Protein AF-A0A2G4HQU6-F1 (afdb_monomer)

Foldseek 3Di:
DDDDDDDDDDDDPDDDPPPPDDPDDDDDPPPDPPPPPPVVPDPDDLVRVLVVLVVVLVVLVVCLVVCHPVVCSVVSVVVSVVSVVVSVVSVCVVVVD

Radius of gyration: 27.59 Å; Cα contacts (8 Å, |Δi|>4): 24; chains: 1; bounding box: 45×48×78 Å

pLDDT: mean 72.22, std 18.27, range [42.09, 94.75]

Solvent-accessible surface area (backbone atoms only — not comparable to full-atom values): 6523 Å² total; per-residue (Å²): 139,83,89,80,87,81,87,77,81,82,85,74,87,81,77,76,92,75,78,78,82,78,90,82,76,82,79,76,86,74,83,65,86,74,71,79,75,68,77,86,80,66,89,66,52,71,69,55,48,49,53,50,54,52,51,52,44,52,50,51,51,53,41,47,72,70,56,49,60,69,95,42,41,67,61,51,52,50,49,44,53,50,51,51,54,51,50,54,54,50,51,52,52,63,76,73,106

Structure (mmCIF, N/CA/C/O backbone):
data_AF-A0A2G4HQU6-F1
#
_entry.id   AF-A0A2G4HQU6-F1
#
loop_
_atom_site.group_PDB
_atom_site.id
_atom_site.type_symbol
_atom_site.label_atom_id
_atom_site.label_alt_id
_atom_site.label_comp_id
_atom_site.label_asym_id
_atom_site.label_entity_id
_atom_site.label_seq_id
_atom_site.pdbx_PDB_ins_code
_atom_site.Cartn_x
_atom_site.Cartn_y
_atom_site.Cartn_z
_atom_site.occupancy
_atom_site.B_iso_or_equiv
_atom_site.auth_seq_id
_atom_site.auth_comp_id
_atom_site.auth_asym_id
_atom_site.auth_atom_id
_atom_site.pdbx_PDB_model_num
ATOM 1 N N . MET A 1 1 ? 17.307 38.499 -54.580 1.00 45.56 1 MET A N 1
ATOM 2 C CA . MET A 1 1 ? 16.873 37.111 -54.836 1.00 45.56 1 MET A CA 1
ATOM 3 C C . MET A 1 1 ? 15.594 36.888 -54.042 1.00 45.56 1 MET A C 1
ATOM 5 O O . MET A 1 1 ? 15.654 36.962 -52.824 1.00 45.56 1 MET A O 1
ATOM 9 N N . ALA A 1 2 ? 14.445 36.753 -54.704 1.00 52.47 2 ALA A N 1
ATOM 10 C CA . ALA A 1 2 ? 13.167 36.433 -54.060 1.00 52.47 2 ALA A CA 1
ATOM 11 C C . ALA A 1 2 ? 12.919 34.915 -54.159 1.00 52.47 2 ALA A C 1
ATOM 13 O O . ALA A 1 2 ? 13.296 34.342 -55.183 1.00 52.47 2 ALA A O 1
ATOM 14 N N . PRO A 1 3 ? 12.315 34.251 -53.157 1.00 63.53 3 PRO A N 1
ATOM 15 C CA . PRO A 1 3 ? 11.904 32.860 -53.300 1.00 63.53 3 PRO A CA 1
ATOM 16 C C . PRO A 1 3 ? 10.540 32.774 -54.002 1.00 63.53 3 PRO A C 1
ATOM 18 O O . PRO A 1 3 ? 9.541 33.301 -53.514 1.00 63.53 3 PRO A O 1
ATOM 21 N N . SER A 1 4 ? 10.513 32.112 -55.159 1.00 58.56 4 SER A N 1
ATOM 22 C CA . SER A 1 4 ? 9.291 31.742 -55.874 1.00 58.56 4 SER A CA 1
ATOM 23 C C . SER A 1 4 ? 8.709 30.436 -55.329 1.00 58.56 4 SER A C 1
ATOM 25 O O . SER A 1 4 ? 9.421 29.466 -55.085 1.00 58.56 4 SER A O 1
ATOM 27 N N . SER A 1 5 ? 7.391 30.471 -55.163 1.00 56.62 5 SER A N 1
ATOM 28 C CA . SER A 1 5 ? 6.442 29.434 -54.769 1.00 56.62 5 SER A CA 1
ATOM 29 C C . SER A 1 5 ? 6.6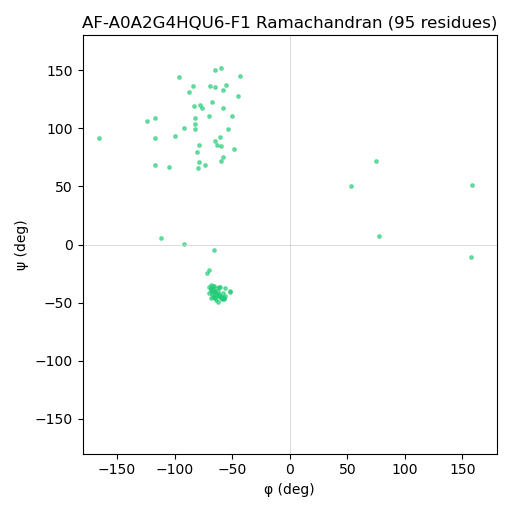20 28.059 -55.417 1.00 56.62 5 SER A C 1
ATOM 31 O O . SER A 1 5 ? 6.820 27.973 -56.623 1.00 56.62 5 SER A O 1
ATOM 33 N N . ALA A 1 6 ? 6.336 27.007 -54.644 1.00 57.81 6 ALA A N 1
ATOM 34 C CA . ALA A 1 6 ? 5.516 25.871 -55.082 1.00 57.81 6 ALA A CA 1
ATOM 35 C C . ALA A 1 6 ? 5.111 25.038 -53.851 1.00 57.81 6 ALA A C 1
ATOM 37 O O . ALA A 1 6 ? 5.842 24.157 -53.411 1.00 57.81 6 ALA A O 1
ATOM 38 N N . ASN A 1 7 ? 3.955 25.351 -53.261 1.00 55.03 7 ASN A N 1
ATOM 39 C CA . ASN A 1 7 ? 3.303 24.472 -52.292 1.00 55.03 7 ASN A CA 1
ATOM 40 C C . ASN A 1 7 ? 2.523 23.432 -53.110 1.00 55.03 7 ASN A C 1
ATOM 42 O O . ASN A 1 7 ? 1.577 23.788 -53.815 1.00 55.03 7 ASN A O 1
ATOM 46 N N . GLY A 1 8 ? 3.006 22.190 -53.112 1.00 52.75 8 GLY A N 1
ATOM 47 C CA . GLY A 1 8 ? 2.376 21.067 -53.799 1.00 52.75 8 GLY A CA 1
ATOM 48 C C . GLY A 1 8 ? 1.069 20.670 -53.117 1.00 52.75 8 GLY A C 1
ATOM 49 O O . GLY A 1 8 ? 0.986 20.609 -51.894 1.00 52.75 8 GLY A O 1
ATOM 50 N N . VAL A 1 9 ? 0.052 20.427 -53.938 1.00 61.97 9 VAL A N 1
ATOM 51 C CA . VAL A 1 9 ? -1.262 19.898 -53.562 1.00 61.97 9 VAL A CA 1
ATOM 52 C C . VAL A 1 9 ? -1.120 18.562 -52.807 1.00 61.97 9 VAL A C 1
ATOM 54 O O . VAL A 1 9 ? -0.313 17.731 -53.227 1.00 61.97 9 VAL A O 1
ATOM 57 N N . PRO A 1 10 ? -1.864 18.310 -51.715 1.00 59.81 10 PRO A N 1
ATOM 58 C CA . PRO A 1 10 ? -1.960 16.965 -51.167 1.00 59.81 10 PRO A CA 1
ATOM 59 C C . PRO A 1 10 ? -2.935 16.143 -52.014 1.00 59.81 10 PRO A C 1
ATOM 61 O O . PRO A 1 10 ? -4.110 16.494 -52.140 1.00 59.81 10 PRO A O 1
ATOM 64 N N . ASP A 1 11 ? -2.431 15.051 -52.580 1.00 47.94 11 ASP A N 1
ATOM 65 C CA . ASP A 1 11 ? -3.261 13.971 -53.092 1.00 47.94 11 ASP A CA 1
ATOM 66 C C . ASP A 1 11 ? -3.951 13.286 -51.900 1.00 47.94 11 ASP A C 1
ATOM 68 O O . ASP A 1 11 ? -3.303 12.898 -50.923 1.00 47.94 11 ASP A O 1
ATOM 72 N N . ARG A 1 12 ? -5.285 13.247 -51.934 1.00 54.50 12 ARG A N 1
ATOM 73 C CA . ARG A 1 12 ? -6.118 12.574 -50.938 1.00 54.50 12 ARG A CA 1
ATOM 74 C C . ARG A 1 12 ? -6.878 11.464 -51.641 1.00 54.50 12 ARG A C 1
ATOM 76 O O . ARG A 1 12 ? -8.102 11.549 -51.778 1.00 54.50 12 ARG A O 1
ATOM 83 N N . ASP A 1 13 ? -6.142 10.444 -52.066 1.00 53.75 13 ASP A N 1
ATOM 84 C CA . ASP A 1 13 ? -6.710 9.150 -52.410 1.00 53.75 13 ASP A CA 1
ATOM 85 C C . ASP A 1 13 ? -7.613 8.675 -51.267 1.00 53.75 13 ASP A C 1
ATOM 87 O O . ASP A 1 13 ? -7.224 8.436 -50.120 1.00 53.75 13 ASP A O 1
ATOM 91 N N . SER A 1 14 ? -8.894 8.686 -51.609 1.00 60.22 14 SER A N 1
ATOM 92 C CA . SER A 1 14 ? -10.018 8.266 -50.803 1.00 60.22 14 SER A CA 1
ATOM 93 C C . SER A 1 14 ? -10.259 6.806 -51.123 1.00 60.22 14 SER A C 1
ATOM 95 O O . SER A 1 14 ? -10.883 6.504 -52.135 1.00 60.22 14 SER A O 1
ATOM 97 N N . GLU A 1 15 ? -9.798 5.903 -50.262 1.00 55.84 15 GLU A N 1
ATOM 98 C CA . GLU A 1 15 ? -10.049 4.476 -50.439 1.00 55.84 15 GLU A CA 1
ATOM 99 C C . GLU A 1 15 ? -10.738 3.896 -49.199 1.00 55.84 15 GLU A C 1
ATOM 101 O O . GLU A 1 15 ? -10.147 3.707 -48.141 1.00 55.84 15 GLU A O 1
ATOM 106 N N . GLY A 1 16 ? -12.034 3.623 -49.362 1.00 49.62 16 GLY A N 1
ATOM 107 C CA . GLY A 1 16 ? -12.635 2.398 -48.845 1.00 49.62 16 GLY A CA 1
ATOM 108 C C . GLY A 1 16 ? -12.875 2.309 -47.343 1.00 49.62 16 GLY A C 1
ATOM 109 O O . GLY A 1 16 ? -12.312 1.459 -46.661 1.00 49.62 16 GLY A O 1
ATOM 110 N N . THR A 1 17 ? -13.854 3.065 -46.848 1.00 55.56 17 THR A N 1
ATOM 111 C CA . THR A 1 17 ? -14.694 2.603 -45.733 1.00 55.56 17 THR A CA 1
ATOM 112 C C . THR A 1 17 ? -15.407 1.321 -46.186 1.00 55.56 17 THR A C 1
ATOM 114 O O . THR A 1 17 ? -16.470 1.370 -46.803 1.00 55.56 17 THR A O 1
ATOM 117 N N . SER A 1 18 ? -14.801 0.170 -45.903 1.00 53.22 18 SER A N 1
ATOM 118 C CA . SER A 1 18 ? -15.441 -1.141 -45.988 1.00 53.22 18 SER A CA 1
ATOM 119 C C . SER A 1 18 ? -15.735 -1.617 -44.568 1.00 53.22 18 SER A C 1
ATOM 121 O O . SER A 1 18 ? -15.112 -2.544 -44.058 1.00 53.22 18 SER A O 1
ATOM 123 N N . PHE A 1 19 ? -16.653 -0.926 -43.885 1.00 47.47 19 PHE A N 1
ATOM 124 C CA . PHE A 1 19 ? -17.270 -1.463 -42.676 1.00 47.47 19 PHE A CA 1
ATOM 125 C C . PHE A 1 19 ? -18.339 -2.449 -43.138 1.00 47.47 19 PHE A C 1
ATOM 127 O O . PHE A 1 19 ? -19.493 -2.086 -43.372 1.00 47.47 19 PHE A O 1
ATOM 134 N N . GLU A 1 20 ? -17.908 -3.683 -43.383 1.00 54.88 20 GLU A N 1
ATOM 135 C CA . GLU A 1 20 ? -18.818 -4.777 -43.670 1.00 54.88 20 GLU A CA 1
ATOM 136 C C . GLU A 1 20 ? -19.781 -4.913 -42.487 1.00 54.88 20 GLU A C 1
ATOM 138 O O . GLU A 1 20 ? -19.402 -5.087 -41.328 1.00 54.88 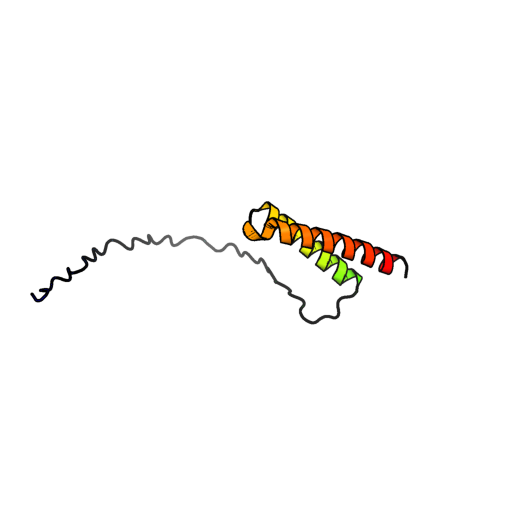20 GLU A O 1
ATOM 143 N N . SER A 1 21 ? -21.052 -4.707 -42.804 1.00 53.69 21 SER A N 1
ATOM 144 C CA . SER A 1 21 ? -22.165 -4.802 -41.885 1.00 53.69 21 SER A CA 1
ATOM 145 C C . SER A 1 21 ? -22.355 -6.274 -41.517 1.00 53.69 21 SER A C 1
ATOM 147 O O . SER A 1 21 ? -22.786 -7.066 -42.350 1.00 53.69 21 SER A O 1
ATOM 149 N N . CYS A 1 22 ? -22.061 -6.638 -40.269 1.00 42.09 22 CYS A N 1
ATOM 150 C CA . CYS A 1 22 ? -22.536 -7.880 -39.662 1.00 42.09 22 CYS A CA 1
ATOM 151 C C . CYS A 1 22 ? -23.753 -7.564 -38.775 1.00 42.09 22 CYS A C 1
ATOM 153 O O . CYS A 1 22 ? -23.574 -7.218 -37.604 1.00 42.09 22 CYS A O 1
ATOM 155 N N . PRO A 1 23 ? -24.999 -7.664 -39.275 1.00 59.50 23 PRO A N 1
ATOM 156 C CA . PRO A 1 23 ? -26.171 -7.642 -38.418 1.00 59.50 23 PRO A CA 1
ATOM 157 C C . PRO A 1 23 ? -26.386 -9.053 -37.861 1.00 59.50 23 PRO A C 1
ATOM 159 O O . PRO A 1 23 ? -26.866 -9.934 -38.570 1.00 59.50 23 PRO A O 1
ATOM 162 N N . GLY A 1 24 ? -26.035 -9.292 -36.595 1.00 57.25 24 GLY A N 1
ATOM 163 C CA . GLY A 1 24 ? -26.411 -10.561 -35.964 1.00 57.25 24 GLY A CA 1
ATOM 164 C C . GLY A 1 24 ? -25.606 -11.017 -34.757 1.00 57.25 24 GLY A C 1
ATOM 165 O O . GLY A 1 24 ? -25.205 -12.175 -34.727 1.00 57.25 24 GLY A O 1
ATOM 166 N N . ILE A 1 25 ? -25.424 -10.173 -33.738 1.00 60.12 25 ILE A N 1
ATOM 167 C CA . ILE A 1 25 ? -25.160 -10.689 -32.387 1.00 60.12 25 ILE A CA 1
ATOM 168 C C . ILE A 1 25 ? -26.315 -10.250 -31.479 1.00 60.12 25 ILE A C 1
ATOM 170 O O . ILE A 1 25 ? -26.436 -9.054 -31.206 1.00 60.12 25 ILE A O 1
ATOM 174 N N . PRO A 1 26 ? -27.202 -11.168 -31.041 1.00 53.38 26 PRO A N 1
ATOM 175 C CA . PRO A 1 26 ? -28.140 -10.867 -29.971 1.00 53.38 26 PRO A CA 1
ATOM 176 C C . PRO A 1 26 ? -27.353 -10.612 -28.685 1.00 53.38 26 PRO A C 1
ATOM 178 O O . PRO A 1 26 ? -26.399 -11.325 -28.372 1.00 53.38 26 PRO A O 1
ATOM 181 N N . ALA A 1 27 ? -27.752 -9.560 -27.976 1.00 50.56 27 ALA A N 1
ATOM 182 C CA . ALA A 1 27 ? -27.158 -9.118 -26.727 1.00 50.56 27 ALA A CA 1
ATOM 183 C C . ALA A 1 27 ? -26.905 -10.284 -25.754 1.00 50.56 27 ALA A C 1
ATOM 185 O O . ALA A 1 27 ? -27.847 -11.000 -25.412 1.00 50.56 27 ALA A O 1
ATOM 186 N N . PRO A 1 28 ? -25.687 -10.436 -25.213 1.00 54.03 28 PRO A N 1
ATOM 187 C CA . PRO A 1 28 ? -25.564 -10.865 -23.843 1.00 54.03 28 PRO A CA 1
ATOM 188 C C . PRO A 1 28 ? -25.887 -9.654 -22.975 1.00 54.03 28 PRO A C 1
ATOM 190 O O . PRO A 1 28 ? -25.215 -8.622 -23.013 1.00 54.03 28 PRO A O 1
ATOM 193 N N . GLU A 1 29 ? -26.949 -9.798 -22.202 1.00 53.88 29 GLU A N 1
ATOM 194 C CA . GLU A 1 29 ? -27.282 -8.994 -21.040 1.00 53.88 29 GLU A CA 1
ATOM 195 C C . GLU A 1 29 ? -26.119 -9.094 -20.041 1.00 53.88 29 GLU A C 1
ATOM 197 O O . GLU A 1 29 ? -26.178 -9.807 -19.043 1.00 53.88 29 GLU A O 1
ATOM 202 N N . ALA A 1 30 ? -25.014 -8.403 -20.315 1.00 49.97 30 ALA A N 1
ATOM 203 C CA . ALA A 1 30 ? -23.964 -8.171 -19.343 1.00 49.97 30 ALA A CA 1
ATOM 204 C C . ALA A 1 30 ? -24.442 -7.046 -18.430 1.00 49.97 30 ALA A C 1
ATOM 206 O O . ALA A 1 30 ? -23.957 -5.916 -18.452 1.00 49.97 30 ALA A O 1
ATOM 207 N N . GLN A 1 31 ? -25.424 -7.395 -17.605 1.00 52.88 31 GLN A N 1
ATOM 208 C CA . GLN A 1 31 ? -25.581 -6.791 -16.301 1.00 52.88 31 GLN A CA 1
ATOM 209 C C . GLN A 1 31 ? -24.293 -7.094 -15.532 1.00 52.88 31 GLN A C 1
ATOM 211 O O . GLN A 1 31 ? -24.191 -8.077 -14.809 1.00 52.88 31 GLN A O 1
ATOM 216 N N . THR A 1 32 ? -23.275 -6.267 -15.725 1.00 44.28 32 THR A N 1
ATOM 217 C CA . THR A 1 32 ? -22.269 -6.064 -14.700 1.00 44.28 32 THR A CA 1
ATOM 218 C C . THR A 1 32 ? -22.371 -4.610 -14.308 1.00 44.28 32 THR A C 1
ATOM 220 O O . THR A 1 32 ? -21.795 -3.706 -14.908 1.00 44.28 32 THR A O 1
ATOM 223 N N . LEU A 1 33 ? -23.206 -4.410 -13.294 1.00 49.84 33 LEU A N 1
ATOM 224 C CA . LEU A 1 33 ? -23.071 -3.351 -12.317 1.00 49.84 33 LEU A CA 1
ATOM 225 C C . LEU A 1 33 ? -21.621 -3.352 -11.818 1.00 49.84 33 LEU A C 1
ATOM 227 O O . LEU A 1 33 ? -21.296 -3.906 -10.777 1.00 49.84 33 LEU A O 1
ATOM 231 N N . GLY A 1 34 ? -20.731 -2.727 -12.576 1.00 42.88 34 GLY A N 1
ATOM 232 C CA . GLY A 1 34 ? -19.558 -2.090 -12.019 1.00 42.88 34 GLY A CA 1
ATOM 233 C C . GLY A 1 34 ? -20.015 -0.756 -11.463 1.00 42.88 34 GLY A C 1
ATOM 234 O O . GLY A 1 34 ? -19.637 0.282 -12.000 1.00 42.88 34 GLY A O 1
ATOM 235 N N . SER A 1 35 ? -20.860 -0.783 -10.424 1.00 42.84 35 SER A N 1
ATOM 236 C CA . SER A 1 35 ? -20.880 0.322 -9.478 1.00 42.84 35 SER A CA 1
ATOM 237 C C . SER A 1 35 ? -19.434 0.466 -9.026 1.00 42.84 35 SER A C 1
ATOM 239 O O . SER A 1 35 ? -18.955 -0.262 -8.159 1.00 42.84 35 SER A O 1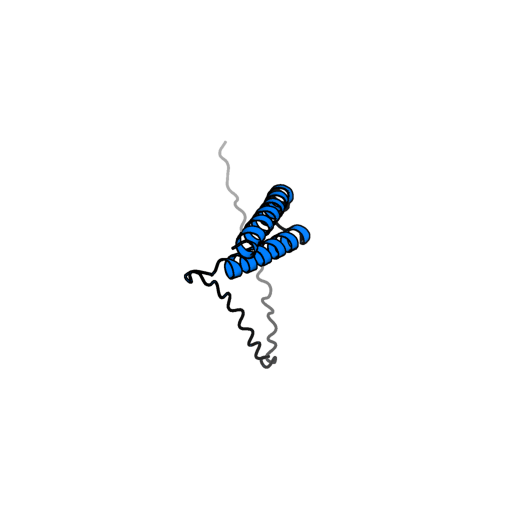
ATOM 241 N N . GLY A 1 36 ? -18.728 1.423 -9.621 1.00 46.12 36 GLY A N 1
ATOM 242 C CA . GLY A 1 36 ? -17.818 2.248 -8.859 1.00 46.12 36 GLY A CA 1
ATOM 243 C C . GLY A 1 36 ? -18.664 2.947 -7.806 1.00 46.12 36 GLY A C 1
ATOM 244 O O . GLY A 1 36 ? -18.956 4.131 -7.934 1.00 46.12 36 GLY A O 1
ATOM 245 N N . GLU A 1 37 ? -19.110 2.186 -6.806 1.00 45.94 37 GLU A N 1
ATOM 246 C CA . GLU A 1 37 ? -19.534 2.721 -5.531 1.00 45.94 37 GLU A CA 1
ATOM 247 C C . GLU A 1 37 ? -18.246 3.316 -4.970 1.00 45.94 37 GLU A C 1
ATOM 249 O O . GLU A 1 37 ? -17.387 2.638 -4.404 1.00 45.94 37 GLU A O 1
ATOM 254 N N . SER A 1 38 ? -18.023 4.576 -5.313 1.00 46.97 38 SER A N 1
ATOM 255 C CA . SER A 1 38 ? -17.166 5.447 -4.549 1.00 46.97 38 SER A CA 1
ATOM 256 C C . SER A 1 38 ? -18.070 5.944 -3.428 1.00 46.97 38 SER A C 1
ATOM 258 O O . SER A 1 38 ? -18.882 6.835 -3.695 1.00 46.97 38 SER A O 1
ATOM 260 N N . PRO A 1 39 ? -18.006 5.377 -2.205 1.00 51.91 39 PRO A N 1
ATOM 261 C CA . PRO A 1 39 ? -18.720 5.928 -1.065 1.00 51.91 39 PRO A CA 1
ATOM 262 C C . PRO A 1 39 ? -17.989 7.206 -0.638 1.00 51.91 39 PRO A C 1
ATOM 264 O O . PRO A 1 39 ? -17.320 7.275 0.390 1.00 51.91 39 PRO A O 1
ATOM 267 N N . ALA A 1 40 ? -18.056 8.236 -1.476 1.00 50.81 40 ALA A N 1
ATOM 268 C CA . ALA A 1 40 ? -17.594 9.570 -1.155 1.00 50.81 40 ALA A CA 1
ATOM 269 C C . ALA A 1 40 ? -18.690 10.245 -0.322 1.00 50.81 40 ALA A C 1
ATOM 271 O O . ALA A 1 40 ? -19.495 11.011 -0.847 1.00 50.81 40 ALA A O 1
ATOM 272 N N . GLY A 1 41 ? -18.748 9.932 0.976 1.00 56.78 41 GLY A N 1
ATOM 273 C CA . GLY A 1 41 ? -19.572 10.700 1.914 1.00 56.78 41 GLY A CA 1
ATOM 274 C C . GLY A 1 41 ? -20.005 10.005 3.199 1.00 56.78 41 GLY A C 1
ATOM 275 O O . GLY A 1 41 ? -20.496 10.688 4.094 1.00 56.78 41 GLY A O 1
ATOM 276 N N . GLU A 1 42 ? -19.826 8.693 3.336 1.00 53.66 42 GLU A N 1
ATOM 277 C CA . GLU A 1 42 ? -20.147 8.009 4.589 1.00 53.66 42 GLU A CA 1
ATOM 278 C C . GLU A 1 42 ? -18.943 8.062 5.527 1.00 53.66 42 GLU A C 1
ATOM 280 O O . GLU A 1 42 ? -17.807 7.799 5.132 1.00 53.66 42 GLU A O 1
ATOM 285 N N . SER A 1 43 ? -19.179 8.445 6.781 1.00 62.47 43 SER A N 1
ATOM 286 C CA . SER A 1 43 ? -18.193 8.340 7.852 1.00 62.47 43 SER A CA 1
ATOM 287 C C . SER A 1 43 ? -17.874 6.860 8.071 1.00 62.47 43 SER A C 1
ATOM 289 O O . SER A 1 43 ? -18.517 6.197 8.886 1.00 62.47 43 SER A O 1
ATOM 291 N N . LEU A 1 44 ? -16.934 6.331 7.286 1.00 74.12 44 LEU A N 1
ATOM 292 C CA . LEU A 1 44 ? -16.487 4.949 7.375 1.00 74.12 44 LEU A CA 1
ATOM 293 C C . LEU A 1 44 ? -15.970 4.698 8.790 1.00 74.12 44 LEU A C 1
ATOM 295 O O . LEU A 1 44 ? -15.200 5.493 9.338 1.00 74.12 44 LEU A O 1
ATOM 299 N N . SER A 1 45 ? -16.402 3.587 9.384 1.00 84.19 45 SER A N 1
ATOM 300 C CA . SER A 1 45 ? -15.805 3.121 10.631 1.00 84.19 45 SER A CA 1
ATOM 301 C C . SER A 1 45 ? -14.314 2.867 10.415 1.00 84.19 45 SER A C 1
ATOM 303 O O . SER A 1 45 ? -13.881 2.549 9.306 1.00 84.19 45 SER A O 1
ATOM 305 N N . THR A 1 46 ? -13.519 2.996 11.477 1.00 85.50 46 THR A N 1
ATOM 306 C CA . THR A 1 46 ? -12.067 2.789 11.403 1.00 85.50 46 THR A CA 1
ATOM 307 C C . THR A 1 46 ? -11.722 1.444 10.759 1.00 85.50 46 THR A C 1
ATOM 309 O O . THR A 1 46 ? -10.846 1.401 9.904 1.00 85.50 46 THR A O 1
ATOM 312 N N . ASP A 1 47 ? -12.456 0.375 11.080 1.00 86.44 47 ASP A N 1
ATOM 313 C CA . ASP A 1 47 ? -12.296 -0.941 10.449 1.00 86.44 47 ASP A CA 1
ATOM 314 C C . ASP A 1 47 ? -12.537 -0.920 8.932 1.00 86.44 47 ASP A C 1
ATOM 316 O O . ASP A 1 47 ? -11.714 -1.425 8.173 1.00 86.44 47 ASP A O 1
ATOM 320 N N . GLN A 1 48 ? -13.607 -0.266 8.469 1.00 87.56 48 GLN A N 1
ATOM 321 C CA . GLN A 1 48 ? -13.891 -0.141 7.034 1.00 87.56 48 GLN A CA 1
ATOM 322 C C . GLN A 1 48 ? -12.834 0.700 6.310 1.00 87.56 48 GLN A C 1
ATOM 324 O O . GLN A 1 48 ? -1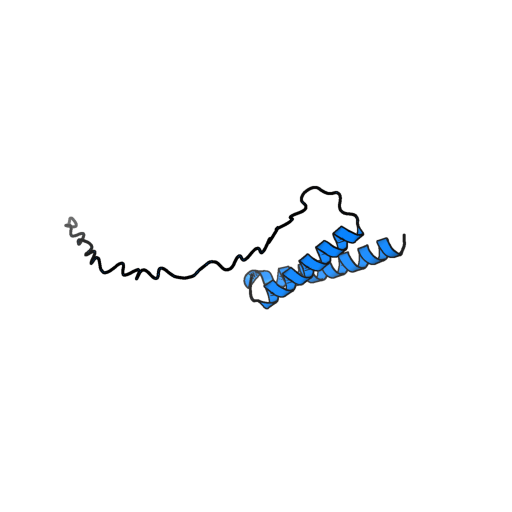2.475 0.407 5.169 1.00 87.56 48 GLN A O 1
ATOM 329 N N . LEU A 1 49 ? -12.302 1.732 6.971 1.00 89.56 49 LEU A N 1
ATOM 330 C CA . LEU A 1 49 ? -11.210 2.529 6.422 1.00 89.56 49 LEU A CA 1
ATOM 331 C C . LEU A 1 49 ? -9.941 1.678 6.255 1.00 89.56 49 LEU A C 1
ATOM 333 O O . LEU A 1 49 ? -9.276 1.771 5.224 1.00 89.56 49 LEU A O 1
ATOM 337 N N . LEU A 1 50 ? -9.627 0.826 7.238 1.00 90.00 50 LEU A N 1
ATOM 338 C CA . LEU A 1 50 ? -8.495 -0.103 7.169 1.00 90.00 50 LEU A CA 1
ATOM 339 C C . LEU A 1 50 ? -8.658 -1.120 6.043 1.00 90.00 50 LEU A C 1
ATOM 341 O O . LEU A 1 50 ? -7.706 -1.356 5.301 1.00 90.00 50 LEU A O 1
ATOM 345 N N . GLU A 1 51 ? -9.850 -1.691 5.880 1.00 90.69 51 GLU A N 1
ATOM 346 C CA . GLU A 1 51 ? -10.141 -2.604 4.772 1.00 90.69 51 GLU A CA 1
ATOM 347 C C . GLU A 1 51 ? -9.977 -1.916 3.415 1.00 90.69 51 GLU A C 1
ATOM 349 O O . GLU A 1 51 ? -9.355 -2.479 2.509 1.00 90.69 51 GLU A O 1
ATOM 354 N N . ARG A 1 52 ? -10.456 -0.673 3.276 1.00 91.81 52 ARG A N 1
ATOM 355 C CA . ARG A 1 52 ? -10.309 0.081 2.027 1.00 91.81 52 ARG A CA 1
ATOM 356 C C . ARG A 1 52 ? -8.848 0.389 1.711 1.00 91.81 52 ARG A C 1
ATOM 358 O O . ARG A 1 52 ? -8.407 0.124 0.598 1.00 91.81 52 ARG A O 1
ATOM 365 N N . LEU A 1 53 ? -8.087 0.859 2.696 1.00 91.38 53 LEU A N 1
ATOM 366 C CA . LEU A 1 53 ? -6.647 1.101 2.561 1.00 91.38 53 LEU A CA 1
ATOM 367 C C . LEU A 1 53 ? -5.874 -0.185 2.226 1.00 91.38 53 LEU A C 1
ATOM 369 O O . LEU A 1 53 ? -4.926 -0.150 1.442 1.00 91.38 53 LEU A O 1
ATOM 373 N N . ALA A 1 54 ? -6.276 -1.332 2.780 1.00 90.44 54 ALA A N 1
ATOM 374 C CA . ALA A 1 54 ? -5.682 -2.624 2.444 1.00 90.44 54 ALA A CA 1
ATOM 375 C C . ALA A 1 54 ? -5.979 -3.038 0.991 1.00 90.44 54 ALA A C 1
ATOM 377 O O . ALA A 1 54 ? -5.086 -3.548 0.307 1.00 90.44 54 ALA A O 1
ATOM 378 N N . ALA A 1 55 ? -7.197 -2.786 0.504 1.00 91.88 55 ALA A N 1
ATOM 379 C CA . ALA A 1 55 ? -7.562 -3.006 -0.894 1.00 91.88 55 ALA A CA 1
ATOM 380 C C . ALA A 1 55 ? -6.788 -2.072 -1.840 1.00 91.88 55 ALA A C 1
ATOM 382 O O . ALA A 1 55 ? -6.245 -2.534 -2.846 1.00 91.88 55 ALA A O 1
ATOM 383 N N . ASP A 1 56 ? -6.661 -0.791 -1.487 1.00 90.06 56 ASP A N 1
ATOM 384 C CA . ASP A 1 56 ? -5.907 0.199 -2.265 1.00 90.06 56 ASP A CA 1
ATOM 385 C C . ASP A 1 56 ? -4.416 -0.175 -2.347 1.00 90.06 56 ASP A C 1
ATOM 387 O O . ASP A 1 56 ? -3.811 -0.096 -3.418 1.00 90.06 56 ASP A O 1
ATOM 391 N N . ARG A 1 57 ? -3.827 -0.681 -1.252 1.00 91.88 57 ARG A N 1
ATOM 392 C CA . ARG A 1 57 ? -2.456 -1.224 -1.234 1.00 91.88 57 ARG A CA 1
ATOM 393 C C . ARG A 1 57 ? -2.282 -2.380 -2.224 1.00 91.88 57 ARG A C 1
ATOM 395 O O . ARG A 1 57 ? -1.299 -2.413 -2.964 1.00 91.88 57 ARG A O 1
ATOM 402 N N . LEU A 1 58 ? -3.216 -3.333 -2.238 1.00 91.62 58 LEU A N 1
ATOM 403 C CA . LEU A 1 58 ? -3.163 -4.480 -3.150 1.00 91.62 58 LEU A CA 1
ATOM 404 C C . LEU A 1 58 ? -3.286 -4.036 -4.611 1.00 91.62 58 LEU A C 1
ATOM 406 O O . LEU A 1 58 ? -2.569 -4.542 -5.474 1.00 91.62 58 LEU A O 1
ATOM 410 N N . TRP A 1 59 ? -4.169 -3.074 -4.877 1.00 91.19 59 TRP A N 1
ATOM 411 C CA . TRP A 1 59 ? -4.324 -2.486 -6.200 1.00 91.19 59 TRP A CA 1
ATOM 412 C C . TRP A 1 59 ? -3.032 -1.803 -6.661 1.00 91.19 59 TRP A C 1
ATOM 414 O O . TRP A 1 59 ? -2.594 -2.041 -7.785 1.00 91.19 59 TRP A O 1
ATOM 424 N N . LEU A 1 60 ? -2.370 -1.039 -5.784 1.00 89.06 60 LEU A N 1
ATOM 425 C CA . LEU A 1 60 ? -1.098 -0.383 -6.095 1.00 89.06 60 LEU A CA 1
ATOM 426 C C . LEU A 1 60 ? -0.023 -1.401 -6.506 1.00 89.06 60 LEU A C 1
ATOM 428 O O . LEU A 1 60 ? 0.619 -1.220 -7.538 1.00 89.06 60 LEU A O 1
ATOM 432 N N . LEU A 1 61 ? 0.121 -2.500 -5.756 1.00 89.19 61 LEU A N 1
ATOM 433 C CA . LEU A 1 61 ? 1.049 -3.592 -6.084 1.00 89.19 61 LEU A CA 1
ATOM 434 C C . LEU A 1 61 ? 0.770 -4.189 -7.463 1.00 89.19 61 LEU A C 1
ATOM 436 O O . LEU A 1 61 ? 1.686 -4.346 -8.264 1.00 89.19 61 LEU A O 1
ATOM 440 N N . GLN A 1 62 ? -0.498 -4.460 -7.771 1.00 91.00 62 GLN A N 1
ATOM 441 C CA . GLN A 1 62 ? -0.893 -5.054 -9.048 1.00 91.00 62 GLN A CA 1
ATOM 442 C C . GLN A 1 62 ? -0.566 -4.144 -10.238 1.00 91.00 62 GLN A C 1
ATOM 444 O O . GLN A 1 62 ? -0.123 -4.626 -11.279 1.00 91.00 62 GLN A O 1
ATOM 449 N N . GLN A 1 63 ? -0.727 -2.828 -10.078 1.00 88.56 63 GLN A N 1
ATOM 450 C CA . GLN A 1 63 ? -0.355 -1.860 -11.112 1.00 88.56 63 GLN A CA 1
ATOM 451 C C . GLN A 1 63 ? 1.164 -1.749 -11.279 1.00 88.56 63 GLN A C 1
ATOM 453 O O . GLN A 1 63 ? 1.657 -1.716 -12.410 1.00 88.56 63 GLN A O 1
ATOM 458 N N . ILE A 1 64 ? 1.911 -1.745 -10.167 1.00 88.12 64 ILE A N 1
ATOM 459 C CA . ILE A 1 64 ? 3.379 -1.763 -10.185 1.00 88.12 64 ILE A CA 1
ATOM 460 C C . ILE A 1 64 ? 3.877 -3.029 -10.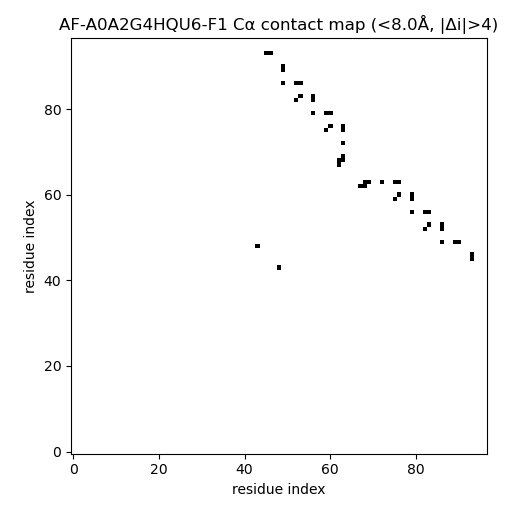890 1.00 88.12 64 ILE A C 1
ATOM 462 O O . ILE A 1 64 ? 4.795 -2.940 -11.706 1.00 88.12 64 ILE A O 1
ATOM 466 N N . ASP A 1 65 ? 3.295 -4.194 -10.608 1.00 87.69 65 ASP A N 1
ATOM 467 C CA . ASP A 1 65 ? 3.648 -5.474 -11.234 1.00 87.69 65 ASP A CA 1
ATOM 468 C C . ASP A 1 65 ? 3.256 -5.527 -12.714 1.00 87.69 65 ASP A C 1
ATOM 470 O O . ASP A 1 65 ? 4.013 -6.051 -13.532 1.00 87.69 65 ASP A O 1
ATOM 474 N N . GLY A 1 66 ? 2.134 -4.900 -13.082 1.00 88.06 66 GLY A N 1
ATOM 475 C CA . GLY A 1 66 ? 1.703 -4.702 -14.469 1.00 88.06 66 GLY A CA 1
ATOM 476 C C . GLY A 1 66 ? 2.616 -3.783 -15.290 1.00 88.06 66 GLY A C 1
ATOM 477 O O . GLY A 1 66 ? 2.404 -3.617 -16.489 1.00 88.06 66 GLY A O 1
ATOM 478 N N . GLY A 1 67 ? 3.642 -3.187 -14.673 1.00 85.88 67 GLY A N 1
ATOM 479 C CA . GLY A 1 67 ? 4.596 -2.301 -15.340 1.00 85.88 67 GLY A CA 1
ATOM 480 C C . GLY A 1 67 ? 4.060 -0.892 -15.592 1.00 85.88 67 GLY A C 1
ATOM 481 O O . GLY A 1 67 ? 4.742 -0.091 -16.239 1.00 85.88 67 GLY A O 1
ATOM 482 N N . HIS A 1 68 ? 2.878 -0.566 -15.062 1.00 80.56 68 HIS A N 1
ATOM 483 C CA . HIS A 1 68 ? 2.362 0.795 -15.066 1.00 80.56 68 HIS A CA 1
ATOM 484 C C . HIS A 1 68 ? 3.255 1.701 -14.205 1.00 80.56 68 HIS A C 1
ATOM 486 O O . HIS A 1 68 ? 3.901 1.255 -13.256 1.00 80.56 68 HIS A O 1
ATOM 492 N N . TRP A 1 69 ? 3.307 2.985 -14.569 1.00 83.50 69 TRP A N 1
ATOM 493 C CA . TRP A 1 69 ? 4.079 4.017 -13.863 1.00 83.50 69 TRP A CA 1
ATOM 494 C C . TRP A 1 69 ? 5.553 3.656 -13.661 1.00 83.50 69 TRP A C 1
ATOM 496 O O . TRP A 1 69 ? 6.085 3.752 -12.557 1.00 83.50 69 TRP A O 1
ATOM 506 N N . SER A 1 70 ? 6.218 3.245 -14.742 1.00 80.88 70 SER A N 1
ATOM 507 C CA . SER A 1 70 ? 7.619 2.812 -14.734 1.00 80.88 70 SER A CA 1
ATOM 508 C C . SER A 1 70 ? 8.552 3.834 -14.069 1.00 80.88 70 SER A C 1
ATOM 510 O O . SER A 1 70 ? 9.401 3.447 -13.269 1.00 80.88 70 SER A O 1
ATOM 512 N N . ASP A 1 71 ? 8.328 5.126 -14.322 1.00 86.81 71 ASP A N 1
ATOM 513 C CA . ASP A 1 71 ? 9.094 6.237 -13.743 1.00 86.81 71 ASP A CA 1
ATOM 514 C C . ASP A 1 71 ? 8.854 6.447 -12.236 1.00 86.81 71 ASP A C 1
ATOM 516 O O . ASP A 1 71 ? 9.705 7.014 -11.559 1.00 86.81 71 ASP A O 1
ATOM 520 N N . LEU A 1 72 ? 7.727 5.967 -11.694 1.00 87.44 72 LEU A N 1
ATOM 521 C CA . LEU A 1 72 ? 7.326 6.138 -10.290 1.00 87.44 72 LEU A CA 1
ATOM 522 C C . LEU A 1 72 ? 7.347 4.821 -9.500 1.00 87.44 72 LEU A C 1
ATOM 524 O O . LEU A 1 72 ? 6.927 4.806 -8.346 1.00 87.44 72 LEU A O 1
ATOM 528 N N . ARG A 1 73 ? 7.818 3.700 -10.071 1.00 87.31 73 ARG A N 1
ATOM 529 C CA . ARG A 1 73 ? 7.775 2.385 -9.391 1.00 87.31 73 ARG A CA 1
ATOM 530 C C . ARG A 1 73 ? 8.468 2.401 -8.031 1.00 87.31 73 ARG A C 1
ATOM 532 O O . ARG A 1 73 ? 7.985 1.750 -7.113 1.00 87.31 73 ARG A O 1
ATOM 539 N N . LEU A 1 74 ? 9.580 3.128 -7.903 1.00 87.19 74 LEU A N 1
ATOM 540 C CA . LEU A 1 74 ? 10.305 3.250 -6.634 1.00 87.19 74 LEU A CA 1
ATOM 541 C C . LEU A 1 74 ? 9.505 4.043 -5.598 1.00 87.19 74 LEU A C 1
ATOM 543 O O . LEU A 1 74 ? 9.371 3.588 -4.464 1.00 87.19 74 LEU A O 1
ATOM 547 N N . ASP A 1 75 ? 8.932 5.176 -5.998 1.00 89.19 75 ASP A N 1
ATOM 548 C CA . ASP A 1 75 ? 8.120 6.015 -5.113 1.00 89.19 75 ASP A CA 1
ATOM 549 C C . ASP A 1 75 ? 6.829 5.298 -4.697 1.00 89.19 75 ASP A C 1
ATOM 551 O O . ASP A 1 75 ? 6.437 5.328 -3.533 1.00 89.19 75 ASP A O 1
ATOM 555 N N . LEU A 1 76 ? 6.198 4.574 -5.624 1.00 88.94 76 LEU A N 1
ATOM 556 C CA . LEU A 1 76 ? 5.004 3.774 -5.358 1.00 88.94 76 LEU A CA 1
ATOM 557 C C . LEU A 1 76 ? 5.296 2.567 -4.462 1.00 88.94 76 LEU A C 1
ATOM 559 O O . LEU A 1 76 ? 4.485 2.248 -3.598 1.00 88.94 76 LEU A O 1
ATOM 563 N N . ALA A 1 77 ? 6.454 1.921 -4.617 1.00 88.75 77 ALA A N 1
ATOM 564 C CA . ALA A 1 77 ? 6.891 0.861 -3.710 1.00 88.75 77 ALA A CA 1
ATOM 565 C C . ALA A 1 77 ? 7.193 1.401 -2.300 1.00 88.75 77 ALA A C 1
ATOM 567 O O . ALA A 1 77 ? 6.908 0.733 -1.306 1.00 88.75 77 ALA A O 1
ATOM 568 N N . ALA A 1 78 ? 7.741 2.616 -2.192 1.00 91.81 78 ALA A N 1
ATOM 569 C CA . ALA A 1 78 ? 7.914 3.283 -0.903 1.00 91.81 78 ALA A CA 1
ATOM 570 C C . ALA A 1 78 ? 6.555 3.579 -0.247 1.00 91.81 78 ALA A C 1
ATOM 572 O O . ALA A 1 78 ? 6.338 3.202 0.905 1.00 91.81 78 ALA A O 1
ATOM 573 N N . LEU A 1 79 ? 5.613 4.141 -1.009 1.00 89.69 79 LEU A N 1
ATOM 574 C CA . LEU A 1 79 ? 4.234 4.397 -0.581 1.00 89.69 79 LEU A CA 1
ATOM 575 C C . LEU A 1 79 ? 3.511 3.127 -0.118 1.00 89.69 79 LEU A C 1
ATOM 577 O O . LEU A 1 79 ? 2.892 3.123 0.941 1.00 89.69 79 LEU A O 1
ATOM 581 N N . GLU A 1 80 ? 3.608 2.038 -0.878 1.00 92.38 80 GLU A N 1
ATOM 582 C CA . GLU A 1 80 ? 3.046 0.731 -0.522 1.00 92.38 80 GLU A CA 1
ATOM 583 C C . GLU A 1 80 ? 3.565 0.244 0.838 1.00 92.38 80 GLU A C 1
ATOM 585 O O . GLU A 1 80 ? 2.789 -0.201 1.692 1.00 92.38 80 GLU A O 1
ATOM 590 N N . ARG A 1 81 ? 4.871 0.381 1.066 1.00 91.25 81 ARG A N 1
ATOM 591 C CA . ARG A 1 81 ? 5.525 -0.025 2.309 1.00 91.25 81 ARG A CA 1
ATOM 592 C C . ARG A 1 81 ? 5.155 0.874 3.488 1.00 91.25 81 ARG A C 1
ATOM 594 O O . ARG A 1 81 ? 5.018 0.375 4.607 1.00 91.25 81 ARG A O 1
ATOM 601 N N . GLU A 1 82 ? 4.990 2.173 3.264 1.00 94.75 82 GLU A N 1
ATOM 602 C CA . GLU A 1 82 ? 4.474 3.112 4.267 1.00 94.75 82 GLU A CA 1
ATOM 603 C C . GLU A 1 82 ? 3.016 2.798 4.625 1.00 94.75 82 GLU A C 1
ATOM 605 O O . GLU A 1 82 ? 2.681 2.701 5.807 1.00 94.75 82 GLU A O 1
ATOM 610 N N . LEU A 1 83 ? 2.169 2.533 3.626 1.00 92.25 83 LEU A N 1
ATOM 611 C CA . LEU A 1 83 ? 0.783 2.102 3.825 1.00 92.25 83 LEU A CA 1
A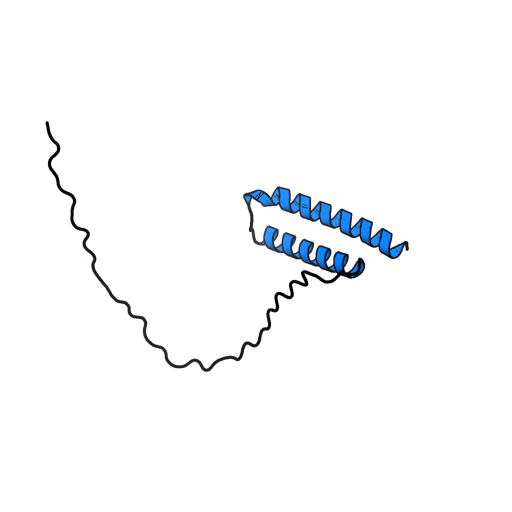TOM 612 C C . LEU A 1 83 ? 0.707 0.814 4.649 1.00 92.25 83 LEU A C 1
ATOM 614 O O . LEU A 1 83 ? -0.107 0.727 5.568 1.00 92.25 83 LEU A O 1
ATOM 618 N N . GLY A 1 84 ? 1.586 -0.157 4.385 1.00 91.81 84 GLY A N 1
ATOM 619 C CA . GLY A 1 84 ? 1.694 -1.376 5.189 1.00 91.81 84 GLY A CA 1
ATOM 620 C C . GLY A 1 84 ? 1.971 -1.090 6.670 1.00 91.81 84 GLY A C 1
ATOM 621 O O . GLY A 1 84 ? 1.287 -1.628 7.541 1.00 91.81 84 GLY A O 1
ATOM 622 N N . GLN A 1 85 ? 2.913 -0.189 6.966 1.00 94.19 85 GLN A N 1
ATOM 623 C CA . GLN A 1 85 ? 3.242 0.194 8.346 1.00 94.19 85 GLN A CA 1
ATOM 624 C C . GLN A 1 85 ? 2.089 0.924 9.042 1.00 94.19 85 GLN A C 1
ATOM 626 O O . GLN A 1 85 ? 1.842 0.694 10.227 1.00 94.19 85 GLN A O 1
ATOM 631 N N . VAL A 1 86 ? 1.389 1.810 8.330 1.00 92.62 86 VAL A N 1
ATOM 632 C CA . VAL A 1 86 ? 0.239 2.546 8.875 1.00 92.62 86 VAL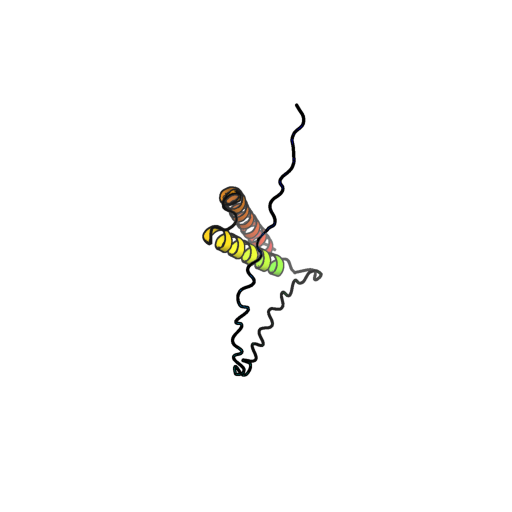 A CA 1
ATOM 633 C C . VAL A 1 86 ? -0.922 1.598 9.167 1.00 92.62 86 VAL A C 1
ATOM 635 O O . VAL A 1 86 ? -1.496 1.669 10.254 1.00 92.62 86 VAL A O 1
ATOM 638 N N . LEU A 1 87 ? -1.236 0.683 8.245 1.00 91.19 87 LEU A N 1
ATOM 639 C CA . LEU A 1 87 ? -2.269 -0.340 8.431 1.00 91.19 87 LEU A CA 1
ATOM 640 C C . LEU A 1 87 ? -1.973 -1.224 9.643 1.00 91.19 87 LEU A C 1
ATOM 642 O O . LEU A 1 87 ? -2.855 -1.460 10.468 1.00 91.19 87 LEU A O 1
ATOM 646 N N . GLU A 1 88 ? -0.726 -1.674 9.788 1.00 91.44 88 GLU A N 1
ATOM 647 C CA . GLU A 1 88 ? -0.313 -2.496 10.922 1.00 91.44 88 GLU A CA 1
ATOM 648 C C . GLU A 1 88 ? -0.473 -1.742 12.250 1.00 91.44 88 GLU A C 1
AT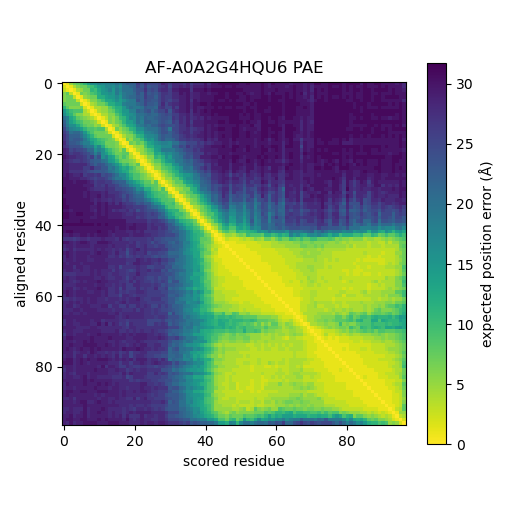OM 650 O O . GLU A 1 88 ? -1.135 -2.239 13.165 1.00 91.44 88 GLU A O 1
ATOM 655 N N . GLN A 1 89 ? 0.031 -0.509 12.337 1.00 92.44 89 GLN A N 1
ATOM 656 C CA . GLN A 1 89 ? -0.105 0.328 13.533 1.00 92.44 89 GLN A CA 1
ATOM 657 C C . GLN A 1 89 ? -1.564 0.630 13.879 1.00 92.44 89 GLN A C 1
ATOM 659 O O . GLN A 1 89 ? -1.960 0.566 15.045 1.00 92.44 89 GLN A O 1
ATOM 664 N N . ALA A 1 90 ? -2.380 0.968 12.886 1.00 90.00 90 ALA A N 1
ATOM 665 C CA . ALA A 1 90 ? -3.781 1.279 13.106 1.00 90.00 90 ALA A CA 1
ATOM 666 C C . ALA A 1 90 ? -4.575 0.032 13.527 1.00 90.00 90 ALA A C 1
ATOM 668 O O . ALA A 1 90 ? -5.369 0.114 14.463 1.00 90.00 90 ALA A O 1
ATOM 669 N N . SER A 1 91 ? -4.283 -1.140 12.951 1.00 87.00 91 SER A N 1
ATOM 670 C CA . SER A 1 91 ? -4.892 -2.408 13.376 1.00 87.00 91 SER A CA 1
ATOM 671 C C . SER A 1 91 ? -4.573 -2.755 14.837 1.00 87.00 91 SER A C 1
ATOM 673 O O . SER A 1 91 ? -5.441 -3.246 15.559 1.00 87.00 91 SER A O 1
ATOM 675 N N . GLN A 1 92 ? -3.356 -2.453 15.305 1.00 89.50 92 GLN A N 1
ATOM 676 C CA . GLN A 1 92 ? -2.963 -2.650 16.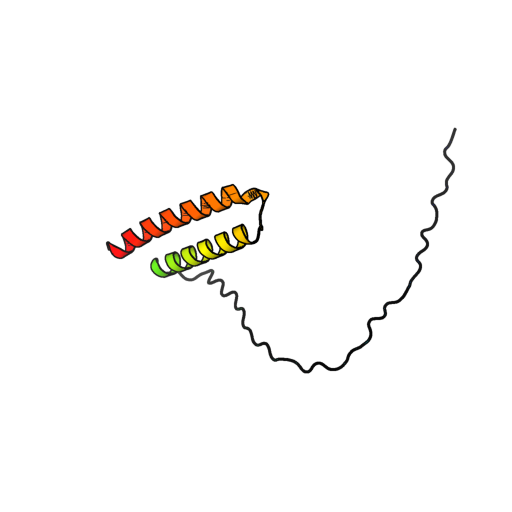704 1.00 89.50 92 GLN A CA 1
ATOM 677 C C . GLN A 1 92 ? -3.739 -1.723 17.642 1.00 89.50 92 GLN A C 1
ATOM 679 O O . GLN A 1 92 ? -4.148 -2.147 18.720 1.00 89.50 92 GLN A O 1
ATOM 684 N N . ARG A 1 93 ? -3.985 -0.474 17.231 1.00 87.12 93 ARG A N 1
ATOM 685 C CA . ARG A 1 93 ? -4.770 0.489 18.020 1.00 87.12 93 ARG A CA 1
ATOM 686 C C . ARG A 1 93 ? -6.240 0.100 18.119 1.00 87.12 93 ARG A C 1
ATOM 688 O O . ARG A 1 93 ? -6.818 0.236 19.192 1.00 87.12 93 ARG A O 1
ATOM 695 N N . VAL A 1 94 ? -6.820 -0.406 17.030 1.00 84.75 94 VAL A N 1
ATOM 696 C CA . VAL A 1 94 ? -8.208 -0.888 17.022 1.00 84.75 94 VAL A CA 1
ATOM 697 C C . VAL A 1 94 ? -8.357 -2.148 17.879 1.00 84.75 94 VAL A C 1
ATOM 699 O O . VAL A 1 94 ? -9.288 -2.231 18.665 1.00 84.75 94 VAL A O 1
ATOM 702 N N . LYS A 1 95 ? -7.413 -3.098 17.804 1.00 75.75 95 LYS A N 1
ATOM 703 C CA . LYS A 1 95 ? -7.431 -4.325 18.629 1.00 75.75 95 LYS A CA 1
ATOM 704 C C . LYS A 1 95 ? -7.114 -4.097 20.111 1.00 75.75 95 LYS A C 1
ATOM 706 O O . LYS A 1 95 ? -7.447 -4.946 20.930 1.00 75.75 95 LYS A O 1
ATOM 711 N N . GLY A 1 96 ? -6.394 -3.023 20.432 1.00 68.62 96 GLY A N 1
ATOM 712 C CA . GLY A 1 96 ? -6.016 -2.656 21.798 1.00 68.62 96 GLY A CA 1
ATOM 713 C C . GLY A 1 96 ? -7.001 -1.719 22.506 1.00 68.62 96 GLY A C 1
ATOM 714 O O . GLY A 1 96 ? -6.718 -1.335 23.640 1.00 68.62 96 GLY A O 1
ATOM 715 N N . SER A 1 97 ? -8.095 -1.330 21.839 1.00 51.31 97 SER A N 1
ATOM 716 C CA . SER A 1 97 ? -9.211 -0.553 22.405 1.00 51.31 97 SER A CA 1
ATOM 717 C C . SER A 1 97 ? -10.328 -1.476 22.879 1.00 51.31 97 SER A C 1
ATOM 719 O O . SER A 1 97 ? -10.986 -1.113 23.879 1.00 51.31 97 SER A O 1
#

Mean predicted aligned error: 18.04 Å

Secondary structure (DSSP, 8-state):
-PPP---PPPP-----------------------------SS---HHHHHHHHHHHHHHHHHHHHTTTTGGGHHHHHHHHHHHHHHHHHHHHHHHT-

Sequence (97 aa):
MAPSSANGVPDRDSEGTSFESCPGIPAPEAQTLGSGESPAGESLSTDQLLERLAADRLWLLQQIDGGHWSDLRLDLAALERELGQVLEQASQRVKGS